Protein AF-A0A8S3ZN49-F1 (afdb_monomer)

InterPro domains:
  IPR002048 EF-hand domain [PF00036] (101-127)
  IPR002048 EF-hand domain [PF13202] (49-65)
  IPR002048 EF-hand domain [PF13202] (79-94)
  IPR002048 EF-hand domain [PS50222] (38-73)
  IPR002048 EF-hand domain [PS50222] (97-132)
  IPR002048 EF-hand domain [SM00054] (42-70)
  IPR002048 EF-hand domain [SM00054] (101-129)
  IPR002048 EF-hand domain [cd00051] (79-127)
  IPR011992 EF-hand domain pair [SSF47473] (25-129)
  IPR018247 EF-Hand 1, calcium-binding site [PS00018] (51-63)
  IPR018247 EF-Hand 1, calcium-binding site [PS00018] (110-122)

Structure (mmCIF, N/CA/C/O backbone):
data_AF-A0A8S3ZN49-F1
#
_entry.id   AF-A0A8S3ZN49-F1
#
loop_
_atom_site.group_PDB
_atom_site.id
_atom_site.type_symbol
_atom_site.label_atom_id
_atom_site.label_alt_id
_atom_site.label_comp_id
_atom_site.label_asym_id
_atom_site.label_entity_id
_atom_site.label_seq_id
_atom_site.pdbx_PDB_ins_code
_atom_site.Cartn_x
_atom_site.Cartn_y
_atom_site.Cartn_z
_atom_site.occupancy
_atom_site.B_iso_or_equiv
_atom_site.auth_seq_id
_atom_site.auth_comp_id
_atom_site.auth_asym_id
_atom_site.a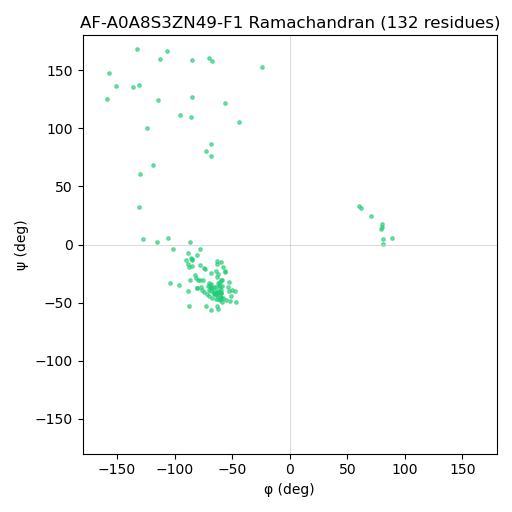uth_atom_id
_atom_site.pdbx_PDB_model_num
ATOM 1 N N . MET A 1 1 ? -11.651 -5.904 -10.135 1.00 50.50 1 MET A N 1
ATOM 2 C CA . MET A 1 1 ? -10.241 -6.297 -9.979 1.00 50.50 1 MET A CA 1
ATOM 3 C C . MET A 1 1 ? -9.732 -5.501 -8.775 1.00 50.50 1 MET A C 1
ATOM 5 O O . MET A 1 1 ? -10.326 -4.467 -8.495 1.00 50.50 1 MET A O 1
ATOM 9 N N . LEU A 1 2 ? -8.863 -6.081 -7.943 1.00 55.88 2 LEU A N 1
ATOM 10 C CA . LEU A 1 2 ? -8.464 -5.544 -6.623 1.00 55.88 2 LEU A CA 1
ATOM 11 C C . LEU A 1 2 ? -6.925 -5.534 -6.480 1.00 55.88 2 LEU A C 1
ATOM 13 O O . LEU A 1 2 ? -6.384 -5.741 -5.398 1.00 55.88 2 LEU A O 1
ATOM 17 N N . VAL A 1 3 ? -6.203 -5.328 -7.587 1.00 57.34 3 VAL A N 1
ATOM 18 C CA . VAL A 1 3 ? -4.732 -5.453 -7.714 1.00 57.34 3 VAL A CA 1
ATOM 19 C C . VAL A 1 3 ? -3.979 -4.567 -6.716 1.00 57.34 3 VAL A C 1
ATOM 21 O O . VAL A 1 3 ? -2.859 -4.876 -6.329 1.00 57.34 3 VAL A O 1
ATOM 24 N N . PHE A 1 4 ? -4.612 -3.510 -6.226 1.00 60.81 4 PHE A N 1
ATOM 25 C CA . PHE A 1 4 ? -4.060 -2.589 -5.239 1.00 60.81 4 PHE A CA 1
ATOM 26 C C . PHE A 1 4 ? -3.686 -3.220 -3.889 1.00 60.81 4 PHE A C 1
ATOM 28 O O . PHE A 1 4 ? -2.706 -2.806 -3.273 1.00 60.81 4 PHE A O 1
ATOM 35 N N . VAL A 1 5 ? -4.408 -4.257 -3.446 1.00 58.84 5 VAL A N 1
ATOM 36 C CA . VAL A 1 5 ? -4.040 -5.004 -2.228 1.00 58.84 5 VAL A CA 1
ATOM 37 C C . VAL A 1 5 ? -2.660 -5.621 -2.406 1.00 58.84 5 VAL A C 1
ATOM 39 O O . VAL A 1 5 ? -1.859 -5.598 -1.484 1.00 58.84 5 VAL A O 1
ATOM 42 N N . LEU A 1 6 ? -2.333 -6.076 -3.620 1.00 57.28 6 LEU A N 1
ATOM 43 C CA . LEU A 1 6 ? -1.013 -6.605 -3.942 1.00 57.28 6 LEU A CA 1
ATOM 44 C C . LEU A 1 6 ? 0.090 -5.557 -3.723 1.00 57.28 6 LEU A C 1
ATOM 46 O O . LEU A 1 6 ? 1.197 -5.927 -3.364 1.00 57.28 6 LEU A O 1
ATOM 50 N N . LEU A 1 7 ? -0.191 -4.260 -3.884 1.00 58.62 7 LEU A N 1
ATOM 51 C CA . LEU A 1 7 ? 0.804 -3.199 -3.715 1.00 58.62 7 LEU A CA 1
ATOM 52 C C . LEU A 1 7 ? 1.107 -2.879 -2.249 1.00 58.62 7 LEU A C 1
ATOM 54 O O . LEU A 1 7 ? 2.265 -2.655 -1.914 1.00 58.62 7 LEU A O 1
ATOM 58 N N . LEU A 1 8 ? 0.106 -2.924 -1.365 1.00 58.12 8 LEU A N 1
ATOM 59 C CA . LEU A 1 8 ? 0.345 -2.873 0.086 1.00 58.12 8 LEU A CA 1
ATOM 60 C C . LEU A 1 8 ? 1.173 -4.081 0.564 1.00 58.12 8 LEU A C 1
ATOM 62 O O . LEU A 1 8 ? 1.869 -4.024 1.572 1.00 58.12 8 LEU A O 1
ATOM 66 N N . VAL A 1 9 ? 1.102 -5.174 -0.192 1.00 58.12 9 VAL A N 1
ATOM 67 C CA . VAL A 1 9 ? 1.624 -6.492 0.162 1.00 58.12 9 VAL A CA 1
ATOM 68 C C . VAL A 1 9 ? 3.022 -6.759 -0.406 1.00 58.12 9 VAL A C 1
ATOM 70 O O . VAL A 1 9 ? 3.849 -7.390 0.253 1.00 58.12 9 VAL A O 1
ATOM 73 N N . LEU A 1 10 ? 3.316 -6.254 -1.607 1.00 57.94 10 LEU A N 1
ATOM 74 C CA . LEU A 1 10 ? 4.592 -6.431 -2.305 1.00 57.94 10 LEU A CA 1
ATOM 75 C C . LEU A 1 10 ? 5.819 -6.090 -1.440 1.00 57.94 10 LEU A C 1
ATOM 77 O O . LEU A 1 10 ? 6.747 -6.887 -1.427 1.00 57.94 10 LEU A O 1
ATOM 81 N N . PRO A 1 11 ? 5.852 -4.993 -0.666 1.00 54.75 11 PRO A N 1
ATOM 82 C CA . PRO A 1 11 ? 7.033 -4.629 0.113 1.00 54.75 11 PRO A CA 1
ATOM 83 C C . PRO A 1 11 ? 7.067 -5.274 1.500 1.00 54.75 11 PRO A C 1
ATOM 85 O O . PRO A 1 11 ? 8.129 -5.385 2.108 1.00 54.75 11 PRO A O 1
ATOM 88 N N . ALA A 1 12 ? 5.930 -5.735 2.017 1.00 49.44 12 ALA A N 1
ATOM 89 C CA . ALA A 1 12 ? 5.888 -6.482 3.268 1.00 49.44 12 ALA A CA 1
ATOM 90 C C . ALA A 1 12 ? 6.338 -7.949 3.085 1.00 49.44 12 ALA A C 1
ATOM 92 O O . ALA A 1 12 ? 6.790 -8.569 4.048 1.00 49.44 12 ALA A O 1
ATOM 93 N N . LEU A 1 13 ? 6.360 -8.465 1.845 1.00 51.53 13 LEU A N 1
ATOM 94 C CA . LEU A 1 13 ? 7.024 -9.732 1.492 1.00 51.53 13 LEU A CA 1
ATOM 95 C C . LEU A 1 13 ? 8.528 -9.756 1.835 1.00 51.53 13 LEU A C 1
ATOM 97 O O . LEU A 1 13 ? 9.096 -10.838 1.964 1.00 51.53 13 LEU A O 1
ATOM 101 N N . ILE A 1 14 ? 9.177 -8.599 2.024 1.00 50.44 14 ILE A N 1
ATOM 102 C CA . ILE A 1 14 ? 10.617 -8.519 2.328 1.00 50.44 14 ILE A CA 1
ATOM 103 C C . ILE A 1 14 ? 10.939 -8.960 3.771 1.00 50.44 14 ILE A C 1
ATOM 105 O O . ILE A 1 14 ? 12.085 -9.299 4.070 1.00 50.44 14 ILE A O 1
ATOM 109 N N . ILE A 1 15 ? 9.973 -8.948 4.702 1.00 50.12 15 ILE A N 1
ATOM 110 C CA . ILE A 1 15 ? 10.298 -9.011 6.140 1.00 50.12 15 ILE A CA 1
ATOM 111 C C . ILE A 1 15 ? 10.494 -10.433 6.691 1.00 50.12 15 ILE A C 1
ATOM 113 O O . ILE A 1 15 ? 11.167 -10.578 7.713 1.00 50.12 15 ILE A O 1
ATOM 117 N N . ALA A 1 16 ? 10.040 -11.513 6.054 1.00 41.16 16 ALA A N 1
ATOM 118 C CA . ALA A 1 16 ? 10.307 -12.841 6.610 1.00 41.16 16 ALA A CA 1
ATOM 119 C C . ALA A 1 16 ? 10.242 -13.969 5.580 1.00 41.16 16 ALA A C 1
ATOM 121 O O . ALA A 1 16 ? 9.465 -13.929 4.637 1.00 41.16 16 ALA A O 1
ATOM 122 N N . ALA A 1 17 ? 11.081 -14.981 5.820 1.00 44.06 17 ALA A N 1
ATOM 123 C CA . ALA A 1 17 ? 11.061 -16.346 5.285 1.00 44.06 17 ALA A CA 1
ATOM 124 C C . ALA A 1 17 ? 9.678 -16.841 4.802 1.00 44.06 17 ALA A C 1
ATOM 126 O O . ALA A 1 17 ? 8.685 -16.432 5.392 1.00 44.06 17 ALA A O 1
ATOM 127 N N . PRO A 1 18 ? 9.601 -17.782 3.826 1.00 47.34 18 PRO A N 1
ATOM 128 C CA . PRO A 1 18 ? 8.346 -18.231 3.205 1.00 47.34 18 PRO A CA 1
ATOM 129 C C . PRO A 1 18 ? 7.270 -18.462 4.272 1.00 47.34 18 PRO A C 1
ATOM 131 O O . PRO A 1 18 ? 7.381 -19.420 5.047 1.00 47.34 18 PRO A O 1
ATOM 134 N N . PRO A 1 19 ? 6.283 -17.562 4.386 1.00 51.47 19 PRO A N 1
ATOM 135 C CA . PRO A 1 19 ? 5.492 -17.525 5.594 1.00 51.47 19 PRO A CA 1
ATOM 136 C C . PRO A 1 19 ? 4.386 -18.557 5.457 1.00 51.47 19 PRO A C 1
ATOM 138 O O . PRO A 1 19 ? 3.610 -18.557 4.502 1.00 51.47 19 PRO A O 1
ATOM 141 N N . ALA A 1 20 ? 4.288 -19.436 6.450 1.00 57.25 20 ALA A N 1
ATOM 142 C CA . ALA A 1 20 ? 3.106 -20.269 6.622 1.00 57.25 20 ALA A CA 1
ATOM 143 C C . ALA A 1 20 ? 1.821 -19.410 6.731 1.00 57.25 20 ALA A C 1
ATOM 145 O O . ALA A 1 20 ? 0.752 -19.900 6.381 1.00 57.25 20 ALA A O 1
ATOM 146 N N . ASN A 1 21 ? 1.948 -18.133 7.139 1.00 68.62 21 ASN A N 1
ATOM 147 C CA . ASN A 1 21 ? 0.869 -17.155 7.318 1.00 68.62 21 ASN A CA 1
ATOM 148 C C . ASN A 1 21 ? 1.174 -15.814 6.614 1.00 68.62 21 ASN A C 1
ATOM 150 O O . ASN A 1 21 ? 1.243 -14.773 7.264 1.00 68.62 21 ASN A O 1
ATOM 154 N N . LEU A 1 22 ? 1.350 -15.833 5.288 1.00 69.00 22 LEU A N 1
ATOM 155 C CA . LEU A 1 22 ? 1.649 -14.638 4.485 1.00 69.00 22 LEU A CA 1
ATOM 156 C C . LEU A 1 22 ? 0.736 -13.446 4.818 1.00 69.00 22 LEU A C 1
ATOM 158 O O . LEU A 1 22 ? 1.219 -12.366 5.116 1.00 69.00 22 LEU A O 1
ATOM 162 N N . GLU A 1 23 ? -0.575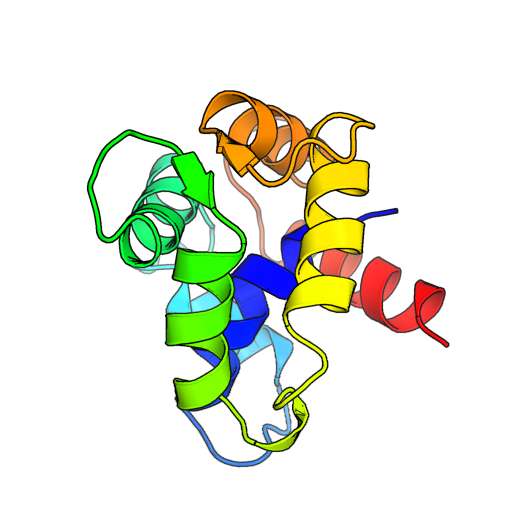 -13.662 4.850 1.00 72.75 23 GLU A N 1
ATOM 163 C CA . GLU A 1 23 ? -1.574 -12.638 5.181 1.00 72.75 23 GLU A CA 1
ATOM 164 C C . GLU A 1 23 ? -1.296 -11.922 6.517 1.00 72.75 23 GLU A C 1
ATOM 166 O O . GLU A 1 23 ? -1.457 -10.708 6.618 1.00 72.75 23 GLU A O 1
ATOM 171 N N . GLU A 1 24 ? -0.853 -12.656 7.540 1.00 75.12 24 GLU A N 1
ATOM 172 C CA . GLU A 1 24 ? -0.680 -12.122 8.891 1.00 75.12 24 GLU A CA 1
ATOM 173 C C . GLU A 1 24 ? 0.551 -11.220 9.009 1.00 75.12 24 GLU A C 1
ATOM 175 O O . GLU A 1 24 ? 0.491 -10.181 9.669 1.00 75.12 24 GLU A O 1
ATOM 180 N N . ASP A 1 25 ? 1.658 -11.613 8.381 1.00 74.94 25 ASP A N 1
ATOM 181 C CA . ASP A 1 25 ? 2.900 -10.837 8.402 1.00 74.94 25 ASP A CA 1
ATOM 182 C C . ASP A 1 25 ? 2.750 -9.536 7.607 1.00 74.94 25 ASP A C 1
ATOM 184 O O . ASP A 1 25 ? 3.251 -8.489 8.015 1.00 74.94 25 ASP A O 1
ATOM 188 N N . LEU A 1 26 ? 1.983 -9.584 6.518 1.00 74.25 26 LEU A N 1
ATOM 189 C CA . LEU A 1 26 ? 1.652 -8.417 5.705 1.00 74.25 26 LEU A CA 1
ATOM 190 C C . LEU A 1 26 ? 0.755 -7.444 6.456 1.00 74.25 26 LEU A C 1
ATOM 192 O O . LEU A 1 26 ? 1.023 -6.247 6.480 1.00 74.25 26 LEU A O 1
ATOM 196 N N . PHE A 1 27 ? -0.281 -7.972 7.107 1.00 79.12 27 PHE A N 1
ATOM 197 C CA . PHE A 1 27 ? -1.177 -7.167 7.918 1.00 79.12 27 PHE A CA 1
ATOM 198 C C . PHE A 1 27 ? -0.401 -6.441 9.025 1.00 79.12 27 PHE A C 1
ATOM 200 O O . PHE A 1 27 ? -0.532 -5.234 9.174 1.00 79.12 27 PHE A O 1
ATOM 207 N N . LYS A 1 28 ? 0.493 -7.146 9.733 1.00 79.69 28 LYS A N 1
ATOM 208 C CA . LYS A 1 28 ? 1.359 -6.555 10.772 1.00 79.69 28 LYS A CA 1
ATOM 209 C C . LYS A 1 28 ? 2.342 -5.507 10.255 1.00 79.69 28 LYS A C 1
ATOM 211 O O . LYS A 1 28 ? 2.777 -4.665 11.027 1.00 79.69 28 LYS A O 1
ATOM 216 N N . ALA A 1 29 ? 2.769 -5.595 8.998 1.00 76.56 29 ALA A N 1
ATOM 217 C CA . ALA A 1 29 ? 3.695 -4.621 8.425 1.00 76.56 29 ALA A CA 1
ATOM 218 C C . ALA A 1 29 ? 3.018 -3.277 8.103 1.00 76.56 29 ALA A C 1
ATOM 220 O O . ALA A 1 29 ? 3.712 -2.274 7.935 1.00 76.56 29 ALA A O 1
ATOM 221 N N . LEU A 1 30 ? 1.692 -3.286 7.981 1.00 77.44 30 LEU A N 1
ATOM 222 C CA . LEU A 1 30 ? 0.860 -2.138 7.636 1.00 77.44 30 LEU A CA 1
ATOM 223 C C . LEU A 1 30 ? 0.119 -1.563 8.860 1.00 77.44 30 LEU A C 1
ATOM 225 O O . LEU A 1 30 ? -0.078 -0.356 8.908 1.00 77.44 30 LEU A O 1
ATOM 229 N N . ASP A 1 31 ? -0.254 -2.417 9.817 1.00 85.12 31 ASP A N 1
ATOM 230 C CA . ASP A 1 31 ? -0.799 -2.097 11.150 1.00 85.12 31 ASP A CA 1
ATOM 231 C C . ASP A 1 31 ? 0.334 -1.546 12.041 1.00 85.12 31 ASP A C 1
ATOM 233 O O . ASP A 1 31 ? 0.999 -2.287 12.774 1.00 85.12 31 ASP A O 1
ATOM 237 N N . GLU A 1 32 ? 0.649 -0.256 11.877 1.00 81.06 32 GLU A N 1
ATOM 238 C CA . GLU A 1 32 ? 1.804 0.397 12.507 1.00 81.06 32 GLU A CA 1
ATOM 239 C C . GLU A 1 32 ? 1.520 0.726 13.979 1.00 81.06 32 GLU A C 1
ATOM 241 O O . GLU A 1 32 ? 2.442 0.698 14.805 1.00 81.06 32 GLU A O 1
ATOM 246 N N . ASP A 1 33 ? 0.258 1.002 14.324 1.00 84.69 33 ASP A N 1
ATOM 247 C CA . ASP A 1 33 ? -0.157 1.303 15.696 1.00 84.69 33 ASP A CA 1
ATOM 248 C C . ASP A 1 33 ? -0.584 0.069 16.524 1.00 84.69 33 ASP A C 1
ATOM 250 O O . ASP A 1 33 ? -0.608 0.130 17.762 1.00 84.69 33 ASP A O 1
ATOM 254 N N . GLY A 1 34 ? -0.793 -1.080 15.874 1.00 85.38 34 GLY A N 1
ATOM 255 C CA . GLY A 1 34 ? -1.080 -2.363 16.508 1.00 85.38 34 GLY A CA 1
ATOM 256 C C . GLY A 1 34 ? -2.539 -2.538 16.933 1.00 85.38 34 GLY A C 1
ATOM 257 O O . GLY A 1 34 ? -2.823 -3.400 17.783 1.00 85.38 34 GLY A O 1
ATOM 258 N N . ASP A 1 35 ? -3.462 -1.737 16.401 1.00 89.06 35 ASP A N 1
ATOM 259 C CA . ASP A 1 35 ? -4.891 -1.802 16.705 1.00 89.06 35 ASP A CA 1
ATOM 260 C C . ASP A 1 35 ? -5.630 -2.947 15.979 1.00 89.06 35 ASP A C 1
ATOM 262 O O . ASP A 1 35 ? -6.787 -3.254 16.299 1.00 89.06 35 ASP A O 1
ATOM 266 N N . LYS A 1 36 ? -4.917 -3.680 15.111 1.00 87.06 36 LYS A N 1
ATOM 267 C CA . LYS A 1 36 ? -5.420 -4.782 14.274 1.00 87.06 36 LYS A CA 1
ATOM 268 C C . LYS A 1 36 ? -6.344 -4.331 13.149 1.00 87.06 36 LYS A C 1
ATOM 270 O O . LYS A 1 36 ? -7.155 -5.138 12.665 1.00 87.06 36 LYS A O 1
ATOM 275 N N . LYS A 1 37 ? -6.208 -3.086 12.726 1.00 88.31 37 LYS A N 1
ATOM 276 C CA . LYS A 1 37 ? -6.858 -2.478 11.579 1.00 88.31 37 LYS A CA 1
ATOM 277 C C . LYS A 1 37 ? -5.809 -1.722 10.767 1.00 88.31 37 LYS A C 1
ATOM 279 O O . LYS A 1 37 ? -4.651 -1.632 11.146 1.00 88.31 37 LYS A O 1
ATOM 284 N N . ILE A 1 38 ? -6.191 -1.306 9.565 1.00 85.69 38 ILE A N 1
ATOM 285 C CA . ILE A 1 38 ? -5.326 -0.506 8.699 1.00 85.69 38 ILE A CA 1
ATOM 286 C C . ILE A 1 38 ? -6.111 0.746 8.367 1.00 85.69 38 ILE A C 1
ATOM 288 O O . ILE A 1 38 ? -7.004 0.731 7.516 1.00 85.69 38 ILE A O 1
ATOM 292 N N . SER A 1 39 ? -5.808 1.831 9.056 1.00 85.88 39 SER A N 1
ATOM 293 C CA . SER A 1 39 ? -6.445 3.115 8.793 1.00 85.88 39 SER A CA 1
ATOM 294 C C . SER A 1 39 ? -6.032 3.672 7.424 1.00 85.88 39 SER A C 1
ATOM 296 O O . SER A 1 39 ? -4.971 3.349 6.877 1.00 85.88 39 SER A O 1
ATOM 298 N N . GLU A 1 40 ? -6.842 4.577 6.860 1.00 80.81 40 GLU A N 1
ATOM 299 C CA . GLU A 1 40 ? -6.461 5.310 5.640 1.00 80.81 40 GLU A CA 1
ATOM 300 C C . GLU A 1 40 ? -5.097 6.002 5.817 1.00 80.81 40 GLU A C 1
ATOM 302 O O . GLU A 1 40 ? -4.283 6.045 4.896 1.00 80.81 40 GLU A O 1
ATOM 307 N N . ALA A 1 41 ? -4.823 6.519 7.018 1.00 81.62 41 ALA A N 1
ATOM 308 C CA . ALA A 1 41 ? -3.572 7.194 7.335 1.00 81.62 41 ALA A CA 1
ATOM 309 C C . ALA A 1 41 ? -2.365 6.249 7.278 1.00 81.62 41 ALA A C 1
ATOM 311 O O . ALA A 1 41 ? -1.332 6.639 6.735 1.00 81.62 41 ALA A O 1
ATOM 312 N N . GLU A 1 42 ? -2.492 5.023 7.783 1.00 82.62 42 GLU A N 1
ATOM 313 C CA . GLU A 1 42 ? -1.436 4.006 7.719 1.00 82.62 42 GLU A CA 1
ATOM 314 C C . GLU A 1 42 ? -1.232 3.501 6.294 1.00 82.62 42 GLU A C 1
ATOM 316 O O . GLU A 1 42 ? -0.101 3.466 5.808 1.00 82.62 42 GLU A O 1
ATOM 321 N N . ALA A 1 43 ? -2.318 3.215 5.570 1.00 76.19 43 ALA A N 1
ATOM 322 C CA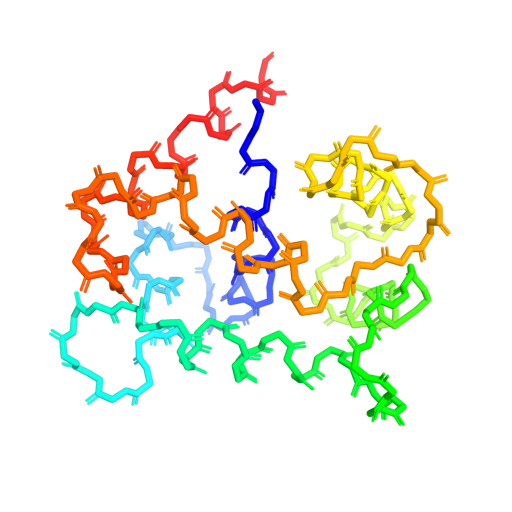 . ALA A 1 43 ? -2.244 2.815 4.168 1.00 76.19 43 ALA A CA 1
ATOM 323 C C . ALA A 1 43 ? -1.571 3.902 3.311 1.00 76.19 43 ALA A C 1
ATOM 325 O O . ALA A 1 43 ? -0.648 3.623 2.544 1.00 76.19 43 ALA A O 1
ATOM 326 N N . VAL A 1 44 ? -1.978 5.166 3.469 1.00 73.88 44 VAL A N 1
ATOM 327 C CA . VAL A 1 44 ? -1.365 6.305 2.771 1.00 73.88 44 VAL A CA 1
ATOM 328 C C . VAL A 1 44 ? 0.076 6.519 3.236 1.00 73.88 44 VAL A C 1
ATOM 330 O O . VAL A 1 44 ? 0.949 6.741 2.403 1.00 73.88 44 VAL A O 1
ATOM 333 N N . GLY A 1 45 ? 0.355 6.435 4.536 1.00 74.62 45 GLY A N 1
ATOM 334 C CA . GLY A 1 45 ? 1.694 6.601 5.104 1.00 74.62 45 GLY A CA 1
ATOM 335 C C . GLY A 1 45 ? 2.687 5.563 4.585 1.00 74.62 45 GLY A C 1
ATOM 336 O O . GLY A 1 45 ? 3.818 5.904 4.234 1.00 74.62 45 GLY A O 1
ATOM 337 N N . TYR A 1 46 ? 2.244 4.314 4.455 1.00 73.56 46 TYR A N 1
ATOM 338 C CA . TYR A 1 46 ? 3.022 3.236 3.862 1.00 73.56 46 TYR A CA 1
ATOM 339 C C . TYR A 1 46 ? 3.316 3.494 2.379 1.00 73.56 46 TYR A C 1
ATOM 341 O O . TYR A 1 46 ? 4.449 3.338 1.927 1.00 73.56 46 TYR A O 1
ATOM 349 N N . LEU A 1 47 ? 2.325 3.975 1.627 1.00 69.88 47 LEU A N 1
ATOM 350 C CA . LEU A 1 47 ? 2.450 4.288 0.201 1.00 69.88 47 LEU A CA 1
ATOM 351 C C . LEU A 1 47 ? 3.324 5.518 -0.070 1.00 69.88 47 LEU A C 1
ATOM 353 O O . LEU A 1 47 ? 4.090 5.536 -1.031 1.00 69.88 47 LEU A O 1
ATOM 357 N N . LEU A 1 48 ? 3.305 6.508 0.821 1.00 71.06 48 LEU A N 1
ATOM 358 C CA . LEU A 1 48 ? 4.213 7.656 0.778 1.00 71.06 48 LEU A CA 1
ATOM 359 C C . LEU A 1 48 ? 5.688 7.265 0.955 1.00 71.06 48 LEU A C 1
ATOM 361 O O . LEU A 1 48 ? 6.564 8.068 0.642 1.00 71.06 48 LEU A O 1
ATOM 365 N N . ARG A 1 49 ? 5.995 6.041 1.412 1.00 72.00 49 ARG A N 1
ATOM 366 C CA . ARG A 1 49 ? 7.375 5.523 1.387 1.00 72.00 49 ARG A CA 1
ATOM 367 C C . ARG A 1 49 ? 7.873 5.272 -0.041 1.00 72.00 49 ARG A C 1
ATOM 369 O O . ARG A 1 49 ? 9.079 5.308 -0.257 1.00 72.00 49 ARG A O 1
ATOM 376 N N . PHE A 1 50 ? 6.968 5.053 -0.997 1.00 69.75 50 PHE A N 1
ATOM 377 C CA . PHE A 1 50 ? 7.292 4.855 -2.414 1.00 69.75 50 PHE A CA 1
ATOM 378 C C . PHE A 1 50 ? 7.393 6.173 -3.178 1.00 69.75 50 PHE A C 1
ATOM 380 O O . PHE A 1 50 ? 8.200 6.263 -4.102 1.00 69.75 50 PHE A O 1
ATOM 387 N N . ASP A 1 51 ? 6.631 7.193 -2.770 1.00 75.38 51 ASP A N 1
ATOM 388 C CA . ASP A 1 51 ? 6.703 8.565 -3.291 1.00 75.38 51 ASP A CA 1
ATOM 389 C C . ASP A 1 51 ? 8.033 9.230 -2.880 1.00 75.38 51 ASP A C 1
ATOM 391 O O . ASP A 1 51 ? 8.138 10.027 -1.942 1.00 75.38 51 ASP A O 1
ATOM 395 N N . THR A 1 52 ? 9.094 8.830 -3.578 1.00 76.12 52 THR A N 1
ATOM 396 C CA . THR A 1 52 ? 10.479 9.213 -3.289 1.00 76.12 52 THR A CA 1
ATOM 397 C C . THR A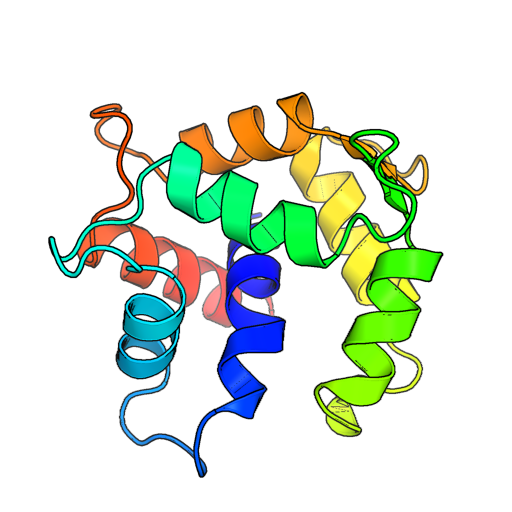 1 52 ? 10.676 10.708 -3.510 1.00 76.12 52 THR A C 1
ATOM 399 O O . THR A 1 52 ? 11.426 11.359 -2.773 1.00 76.12 52 THR A O 1
ATOM 402 N N . ASN A 1 53 ? 10.005 11.258 -4.525 1.00 79.56 53 ASN A N 1
ATOM 403 C CA . ASN A 1 53 ? 10.102 12.666 -4.880 1.00 79.56 53 ASN A CA 1
ATOM 404 C C . ASN A 1 53 ? 9.135 13.569 -4.073 1.00 79.56 53 ASN A C 1
ATOM 406 O O . ASN A 1 53 ? 9.330 14.789 -4.057 1.00 79.56 53 ASN A O 1
ATOM 410 N N . LYS A 1 54 ? 8.178 12.978 -3.342 1.00 79.50 54 LYS A N 1
ATOM 411 C CA . LYS A 1 54 ? 7.179 13.636 -2.484 1.00 79.50 54 LYS A CA 1
ATOM 412 C C . LYS A 1 54 ? 6.240 14.580 -3.235 1.00 79.50 54 LYS A C 1
ATOM 414 O O . LYS A 1 54 ? 5.807 15.593 -2.674 1.00 79.50 54 LYS A O 1
ATOM 419 N N . ASP A 1 55 ? 5.936 14.287 -4.496 1.00 80.81 55 ASP A N 1
ATOM 420 C CA . ASP A 1 55 ? 4.999 15.066 -5.312 1.00 80.81 55 ASP A CA 1
ATOM 421 C C . ASP A 1 55 ? 3.536 14.619 -5.145 1.00 80.81 55 ASP A C 1
ATOM 423 O O . ASP A 1 55 ? 2.630 15.202 -5.758 1.00 80.81 55 ASP A O 1
ATOM 427 N N . GLY A 1 56 ? 3.292 13.634 -4.274 1.00 75.25 56 GLY A N 1
ATOM 428 C CA . GLY A 1 56 ? 1.981 13.069 -3.984 1.00 75.25 56 GLY A CA 1
ATOM 429 C C . GLY A 1 56 ? 1.509 12.063 -5.032 1.00 75.25 56 GLY A C 1
ATOM 430 O O . GLY A 1 56 ? 0.311 11.747 -5.066 1.00 75.25 56 GLY A O 1
ATOM 431 N N . LYS A 1 57 ? 2.407 11.599 -5.908 1.00 80.38 57 LYS A N 1
ATOM 432 C CA . LYS A 1 57 ? 2.136 10.594 -6.933 1.00 80.38 57 LYS A CA 1
ATOM 433 C C . LYS A 1 57 ? 3.207 9.521 -6.877 1.00 80.38 57 LYS A C 1
ATOM 435 O O . LYS A 1 57 ? 4.390 9.801 -6.807 1.00 80.38 57 LYS A O 1
ATOM 440 N N . ILE A 1 58 ? 2.772 8.278 -6.991 1.00 79.12 58 ILE A N 1
ATOM 441 C CA . ILE A 1 58 ? 3.672 7.150 -7.179 1.00 79.12 58 ILE A CA 1
ATOM 442 C C . ILE A 1 58 ? 3.734 6.903 -8.677 1.00 79.12 58 ILE A C 1
ATOM 444 O O . ILE A 1 58 ? 2.738 6.523 -9.299 1.00 79.12 58 ILE A O 1
ATOM 448 N N . THR A 1 59 ? 4.891 7.168 -9.268 1.00 80.62 59 THR A N 1
ATOM 449 C CA . THR A 1 59 ? 5.142 6.874 -10.681 1.00 80.62 59 THR A CA 1
ATOM 450 C C . THR A 1 59 ? 5.602 5.432 -10.873 1.00 80.62 59 THR A C 1
ATOM 452 O O . THR A 1 59 ? 6.158 4.814 -9.963 1.00 80.62 59 THR A O 1
ATOM 455 N N . ALA A 1 60 ? 5.451 4.905 -12.093 1.00 75.88 60 ALA A N 1
ATOM 456 C CA . ALA A 1 60 ? 5.980 3.585 -12.453 1.00 75.88 60 ALA A CA 1
ATOM 457 C C . ALA A 1 60 ? 7.475 3.439 -12.130 1.00 75.88 60 ALA A C 1
ATOM 459 O O . ALA A 1 60 ? 7.937 2.361 -11.774 1.00 75.88 60 ALA A O 1
ATOM 460 N N . GLN A 1 61 ? 8.231 4.535 -12.218 1.00 76.56 61 GLN A N 1
ATOM 461 C CA . GLN A 1 61 ? 9.666 4.540 -11.972 1.00 76.56 61 GLN A CA 1
ATOM 462 C C . GLN A 1 61 ? 10.008 4.471 -10.479 1.00 76.56 61 GLN A C 1
ATOM 464 O O . GLN A 1 61 ? 10.930 3.755 -10.091 1.00 76.56 61 GLN A O 1
ATOM 469 N N . GLU A 1 62 ? 9.249 5.169 -9.637 1.00 78.44 62 GLU A N 1
ATOM 470 C CA . GLU A 1 62 ? 9.365 5.078 -8.177 1.00 78.44 62 GLU A CA 1
ATOM 471 C C . GLU A 1 62 ? 8.916 3.719 -7.654 1.00 78.44 62 GLU A C 1
ATOM 473 O O . GLU A 1 62 ? 9.546 3.150 -6.761 1.00 78.44 62 GLU A O 1
ATOM 478 N N . PHE A 1 63 ? 7.871 3.162 -8.261 1.00 74.62 63 PHE A N 1
ATOM 479 C CA . PHE A 1 63 ? 7.441 1.803 -7.995 1.00 74.62 63 PHE A CA 1
ATOM 480 C C . PHE A 1 63 ? 8.520 0.794 -8.402 1.00 74.62 63 PHE A C 1
ATOM 482 O O . PHE A 1 63 ? 8.963 0.020 -7.561 1.00 74.62 63 PHE A O 1
ATOM 489 N N . ALA A 1 64 ? 9.019 0.850 -9.641 1.00 70.94 64 ALA A N 1
ATOM 490 C CA . ALA A 1 64 ? 10.037 -0.071 -10.144 1.00 70.94 64 ALA A CA 1
ATOM 491 C C . ALA A 1 64 ? 11.336 -0.025 -9.331 1.00 70.94 64 ALA A C 1
ATOM 493 O O . ALA A 1 64 ? 11.874 -1.069 -8.981 1.00 70.94 64 ALA A O 1
ATOM 494 N N . THR A 1 65 ? 11.792 1.173 -8.953 1.00 68.06 65 THR A N 1
ATOM 495 C CA . THR A 1 65 ? 13.013 1.342 -8.146 1.00 68.06 65 THR A CA 1
ATOM 496 C C . THR A 1 65 ? 12.906 0.629 -6.800 1.00 68.06 65 THR A C 1
ATOM 498 O O . THR A 1 65 ? 13.878 0.034 -6.343 1.00 68.06 65 THR A O 1
ATOM 501 N N . ASN A 1 66 ? 11.730 0.666 -6.169 1.00 63.72 66 ASN A N 1
ATOM 502 C CA . ASN A 1 66 ? 11.515 -0.045 -4.917 1.00 63.72 66 ASN A CA 1
ATOM 503 C C . ASN A 1 66 ? 11.239 -1.543 -5.154 1.00 63.72 66 ASN A C 1
ATOM 505 O O . ASN A 1 66 ? 11.739 -2.368 -4.398 1.00 63.72 66 ASN A O 1
ATOM 509 N N . VAL A 1 67 ? 10.515 -1.925 -6.212 1.00 62.97 67 VAL A N 1
ATOM 510 C CA . VAL A 1 67 ? 10.191 -3.333 -6.533 1.00 62.97 67 VAL A CA 1
ATOM 511 C C . VAL A 1 67 ? 11.423 -4.161 -6.898 1.00 62.97 67 VAL A C 1
ATOM 513 O O . VAL A 1 67 ? 11.553 -5.279 -6.402 1.00 62.97 67 VAL A O 1
ATOM 516 N N . ASP A 1 68 ? 12.371 -3.607 -7.654 1.00 57.06 68 ASP A N 1
ATOM 517 C CA . ASP A 1 68 ? 13.654 -4.266 -7.947 1.00 57.06 68 ASP A CA 1
ATOM 518 C C . ASP A 1 68 ? 14.444 -4.605 -6.670 1.00 57.06 68 ASP A C 1
ATOM 520 O O . ASP A 1 68 ? 15.179 -5.593 -6.614 1.00 57.06 68 ASP A O 1
ATOM 524 N N . THR A 1 69 ? 14.290 -3.796 -5.616 1.00 55.69 69 THR A N 1
ATOM 525 C CA . THR A 1 69 ? 14.929 -4.042 -4.313 1.00 55.69 69 THR A CA 1
ATOM 526 C C . THR A 1 69 ? 14.144 -4.985 -3.400 1.00 55.69 69 THR A C 1
ATOM 528 O O . THR A 1 69 ? 14.690 -5.435 -2.393 1.00 55.69 69 THR A O 1
ATOM 531 N N . ILE A 1 70 ? 12.886 -5.282 -3.739 1.00 54.69 70 ILE A N 1
ATOM 532 C CA . ILE A 1 70 ? 11.937 -6.037 -2.914 1.00 54.69 70 ILE A CA 1
ATOM 533 C C . ILE A 1 70 ? 12.072 -7.548 -3.144 1.00 54.69 70 ILE A C 1
ATOM 535 O O . ILE A 1 70 ? 12.249 -8.293 -2.183 1.00 54.69 70 ILE A O 1
ATOM 539 N N . ASP A 1 71 ? 12.007 -8.011 -4.397 1.00 55.75 71 ASP A N 1
ATOM 540 C CA . ASP A 1 71 ? 12.144 -9.436 -4.724 1.00 55.75 71 ASP A CA 1
ATOM 541 C C . ASP A 1 71 ? 12.551 -9.624 -6.201 1.00 55.75 71 ASP A C 1
ATOM 543 O O . ASP A 1 71 ? 11.844 -9.158 -7.103 1.00 55.75 71 ASP A O 1
ATOM 547 N N . PRO A 1 72 ? 13.646 -10.352 -6.493 1.00 61.88 72 PRO A N 1
ATOM 548 C CA . PRO A 1 72 ? 14.057 -10.643 -7.865 1.00 61.88 72 PRO A CA 1
ATOM 549 C C . PRO A 1 72 ? 13.012 -11.420 -8.690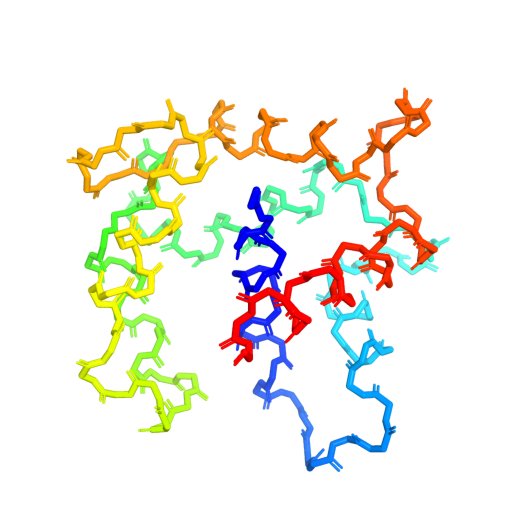 1.00 61.88 72 PRO A C 1
ATOM 551 O O . PRO A 1 72 ? 13.119 -11.454 -9.914 1.00 61.88 72 PRO A O 1
ATOM 554 N N . ALA A 1 73 ? 11.991 -12.028 -8.076 1.00 57.94 73 ALA A N 1
ATOM 555 C CA . ALA A 1 73 ? 10.868 -12.658 -8.777 1.00 57.94 73 ALA A CA 1
ATOM 556 C C . ALA A 1 73 ? 10.008 -11.661 -9.579 1.00 57.94 73 ALA A C 1
ATOM 558 O O . ALA A 1 73 ? 9.322 -12.061 -10.531 1.00 57.94 73 ALA A O 1
ATOM 559 N N . PHE A 1 74 ? 10.052 -10.378 -9.211 1.00 58.97 74 PHE A N 1
ATOM 560 C CA . PHE A 1 74 ? 9.348 -9.298 -9.900 1.00 58.97 74 PHE A CA 1
ATOM 561 C C . PHE A 1 74 ? 10.247 -8.468 -10.821 1.00 58.97 74 PHE A C 1
ATOM 563 O O . PHE A 1 74 ? 9.710 -7.651 -11.568 1.00 58.97 74 PHE A O 1
ATOM 570 N N . ALA A 1 75 ? 11.556 -8.749 -10.845 1.00 62.84 75 ALA A N 1
ATOM 571 C CA . ALA A 1 75 ? 12.510 -8.096 -11.734 1.00 62.84 75 ALA A CA 1
ATOM 572 C C . ALA A 1 75 ? 12.086 -8.247 -13.211 1.00 62.84 75 ALA A C 1
ATOM 574 O O . ALA A 1 75 ? 11.923 -9.360 -13.728 1.00 62.84 75 ALA A O 1
ATOM 575 N N . GLY A 1 76 ? 11.889 -7.126 -13.899 1.00 66.56 76 GLY A N 1
ATOM 576 C CA . GLY A 1 76 ? 11.388 -7.025 -15.271 1.00 66.56 76 GLY A CA 1
ATOM 577 C C . GLY A 1 76 ? 9.864 -7.129 -15.430 1.00 66.56 76 GLY A C 1
ATOM 578 O O . GLY A 1 76 ? 9.380 -7.177 -16.565 1.00 66.56 76 GLY A O 1
ATOM 579 N N . LYS A 1 77 ? 9.092 -7.197 -14.336 1.00 67.81 77 LYS A N 1
ATOM 580 C CA . LYS A 1 77 ? 7.612 -7.219 -14.338 1.00 67.81 77 LYS A CA 1
ATOM 581 C C . LYS A 1 77 ? 6.984 -5.996 -13.669 1.00 67.81 77 LYS A C 1
ATOM 583 O O . LYS A 1 77 ? 5.760 -5.904 -13.608 1.00 67.81 77 LYS A O 1
ATOM 588 N N . GLU A 1 78 ? 7.788 -5.050 -13.210 1.00 71.62 78 GLU A N 1
ATOM 589 C CA . GLU A 1 78 ? 7.381 -3.856 -12.467 1.00 71.62 78 GLU A CA 1
ATOM 590 C C . GLU A 1 78 ? 6.420 -3.007 -13.285 1.00 71.62 78 GLU A C 1
ATOM 592 O O . GLU A 1 78 ? 5.380 -2.601 -12.782 1.00 71.62 78 GLU A O 1
ATOM 597 N N . GLN A 1 79 ? 6.732 -2.804 -14.568 1.00 72.25 79 GLN A N 1
ATOM 598 C CA . GLN A 1 79 ? 5.882 -2.032 -15.470 1.00 72.25 79 GLN A CA 1
ATOM 599 C C . GLN A 1 79 ? 4.515 -2.701 -15.652 1.00 72.25 79 GLN A C 1
ATOM 601 O O . GLN A 1 79 ? 3.494 -2.036 -15.577 1.00 72.25 79 GLN A O 1
ATOM 606 N N . ALA A 1 80 ? 4.475 -4.024 -15.828 1.00 74.75 80 ALA A N 1
ATOM 607 C CA . ALA A 1 80 ? 3.217 -4.751 -15.996 1.00 74.75 80 ALA A CA 1
ATOM 608 C C . ALA A 1 80 ? 2.379 -4.768 -14.706 1.00 74.75 80 ALA A C 1
ATOM 610 O O . ALA A 1 80 ? 1.154 -4.669 -14.763 1.00 74.75 80 ALA A O 1
ATOM 611 N N . LEU A 1 81 ? 3.032 -4.876 -13.544 1.00 71.81 81 LEU A N 1
ATOM 612 C CA . LEU A 1 81 ? 2.387 -4.760 -12.235 1.00 71.81 81 LEU A CA 1
ATOM 613 C C . LEU A 1 81 ? 1.836 -3.350 -12.012 1.00 71.81 81 LEU A C 1
ATOM 615 O O . LEU A 1 81 ? 0.709 -3.198 -11.544 1.00 71.81 81 LEU A O 1
ATOM 619 N N . PHE A 1 82 ? 2.606 -2.332 -12.392 1.00 75.38 82 PHE A N 1
ATOM 620 C CA . PHE A 1 82 ? 2.198 -0.942 -12.282 1.00 75.38 82 PHE A CA 1
ATOM 621 C C . PHE A 1 82 ? 1.063 -0.594 -13.251 1.00 75.38 82 PHE A C 1
ATOM 623 O O . PHE A 1 82 ? 0.117 0.077 -12.867 1.00 75.38 82 PHE A O 1
ATOM 630 N N . ASP A 1 83 ? 1.092 -1.090 -14.485 1.00 76.56 83 ASP A N 1
ATOM 631 C CA . ASP A 1 83 ? 0.008 -0.874 -15.444 1.00 76.56 83 ASP A CA 1
ATOM 632 C C . ASP A 1 83 ? -1.297 -1.526 -14.939 1.00 76.56 83 ASP A C 1
ATOM 634 O O . ASP A 1 83 ? -2.381 -0.949 -15.024 1.00 76.56 83 ASP A O 1
ATOM 638 N N . LEU A 1 84 ? -1.220 -2.727 -14.355 1.00 72.94 84 LEU A N 1
ATOM 639 C CA . LEU A 1 84 ? -2.390 -3.351 -13.728 1.00 72.94 84 LEU A CA 1
ATOM 640 C C . LEU A 1 84 ? -2.927 -2.515 -12.561 1.00 72.94 84 LEU A C 1
ATOM 642 O O . LEU A 1 84 ? -4.143 -2.397 -12.424 1.00 72.94 84 LEU A O 1
ATOM 646 N N . LEU A 1 85 ? -2.034 -1.943 -11.754 1.00 73.12 85 LEU A N 1
ATOM 647 C CA . LEU A 1 85 ? -2.367 -1.057 -10.644 1.00 73.12 85 LEU A CA 1
ATOM 648 C C . LEU A 1 85 ? -3.067 0.215 -11.123 1.00 73.12 85 LEU A C 1
ATOM 650 O O . LEU A 1 85 ? -4.155 0.516 -10.649 1.00 73.12 85 LEU A O 1
ATOM 654 N N . ASP A 1 86 ? -2.439 0.949 -12.032 1.00 76.31 86 ASP A N 1
ATOM 655 C CA . ASP A 1 86 ? -2.914 2.227 -12.559 1.00 76.31 86 ASP A CA 1
ATOM 656 C C . ASP A 1 86 ? -4.329 2.071 -13.131 1.00 76.31 86 ASP A C 1
ATOM 658 O O . ASP A 1 86 ? -5.291 2.721 -12.708 1.00 76.31 86 ASP A O 1
ATOM 662 N N . LYS A 1 87 ? -4.507 1.023 -13.944 1.00 76.12 87 LYS A N 1
ATOM 663 C CA . LYS A 1 87 ? -5.810 0.668 -14.505 1.00 76.12 87 LYS A CA 1
ATOM 664 C C . LYS A 1 87 ? -6.841 0.320 -13.442 1.00 76.12 87 LYS A C 1
ATOM 666 O O . LYS A 1 87 ? -8.030 0.557 -13.649 1.00 76.12 87 LYS A O 1
ATOM 671 N N . ASP A 1 88 ? -6.434 -0.299 -12.345 1.00 69.81 88 ASP A N 1
ATOM 672 C CA . ASP A 1 88 ? -7.361 -0.672 -11.283 1.00 69.81 88 ASP A CA 1
ATOM 673 C C . ASP A 1 88 ? -7.710 0.520 -10.382 1.00 69.81 88 ASP A C 1
ATOM 675 O O . ASP A 1 88 ? -8.840 0.610 -9.891 1.00 69.81 88 ASP A O 1
ATOM 679 N N . ALA A 1 89 ? -6.779 1.460 -10.221 1.00 71.75 89 ALA A N 1
ATOM 680 C CA . ALA A 1 89 ? -6.913 2.603 -9.338 1.00 71.75 89 ALA A CA 1
ATOM 681 C C . ALA A 1 89 ? -7.979 3.586 -9.839 1.00 71.75 89 ALA A C 1
ATOM 683 O O . ALA A 1 89 ? -8.977 3.833 -9.153 1.00 71.75 89 ALA A O 1
ATOM 684 N N . ASP A 1 90 ? -7.838 4.070 -11.072 1.00 71.44 90 ASP A N 1
ATOM 685 C CA . ASP A 1 90 ? -8.741 5.074 -11.642 1.00 71.44 90 ASP A CA 1
ATOM 686 C C . ASP A 1 90 ? -9.329 4.676 -13.012 1.00 71.44 90 ASP A C 1
ATOM 688 O O . ASP A 1 90 ? -10.065 5.452 -13.635 1.00 71.44 90 ASP A O 1
ATOM 692 N N . GLY A 1 91 ? -9.050 3.452 -13.474 1.00 69.38 91 GLY A N 1
ATOM 693 C CA . GLY A 1 91 ? -9.477 2.983 -14.790 1.00 69.38 91 GLY A CA 1
ATOM 694 C C . GLY A 1 91 ? -8.576 3.443 -15.935 1.00 69.38 91 GLY A C 1
ATOM 695 O O . GLY A 1 91 ? -8.889 3.131 -17.090 1.00 69.38 91 GLY A O 1
ATOM 696 N N . LYS A 1 92 ? -7.502 4.193 -15.661 1.00 73.00 92 LYS A N 1
ATOM 697 C CA . LYS A 1 92 ? -6.598 4.751 -16.667 1.00 73.00 92 LYS A CA 1
ATOM 698 C C . LYS A 1 92 ? -5.219 4.109 -16.587 1.00 73.00 92 LYS A C 1
ATOM 700 O O . LYS A 1 92 ? -4.858 3.443 -15.640 1.00 73.00 92 LYS A O 1
ATOM 705 N N . LEU A 1 93 ? -4.495 4.232 -17.689 1.00 75.12 93 LEU A N 1
ATOM 706 C CA . LEU A 1 93 ? -3.105 3.814 -17.817 1.00 75.12 93 LEU A CA 1
ATOM 707 C C . LEU A 1 93 ? -2.304 5.075 -18.134 1.00 75.12 93 LEU A C 1
ATOM 709 O O . LEU A 1 93 ? -1.932 5.299 -19.287 1.00 75.12 93 LEU A O 1
ATOM 713 N N . ASP A 1 94 ? -2.200 5.980 -17.164 1.00 75.31 94 ASP A N 1
ATOM 714 C CA . ASP A 1 94 ? -1.514 7.262 -17.314 1.00 75.31 94 ASP A CA 1
ATOM 715 C C . ASP A 1 94 ? -0.141 7.329 -16.612 1.00 75.31 94 ASP A C 1
ATOM 717 O O . ASP A 1 94 ? 0.539 8.360 -16.676 1.00 75.31 94 ASP A O 1
ATOM 721 N N . GLY A 1 95 ? 0.313 6.202 -16.058 1.00 75.50 95 GLY A N 1
ATOM 722 C CA . GLY A 1 95 ? 1.654 5.973 -15.531 1.00 75.50 95 GLY A CA 1
ATOM 723 C C . GLY A 1 95 ? 1.883 6.545 -14.133 1.00 75.50 95 GLY A C 1
ATOM 724 O O . GLY A 1 95 ? 3.039 6.682 -13.716 1.00 75.50 95 GLY A O 1
ATOM 725 N N . LYS A 1 96 ? 0.817 6.910 -13.416 1.00 78.50 96 LYS A N 1
ATOM 726 C CA . LYS A 1 96 ? 0.894 7.568 -12.108 1.00 78.50 96 LYS A CA 1
ATOM 727 C C . LYS A 1 96 ? -0.331 7.225 -11.271 1.00 78.50 96 LYS A C 1
ATOM 729 O O . LYS A 1 96 ? -1.458 7.337 -11.718 1.00 78.50 96 LYS A O 1
ATOM 734 N N . VAL A 1 97 ? -0.100 6.928 -10.003 1.00 77.62 97 VAL A N 1
ATOM 735 C CA . VAL A 1 97 ? -1.184 6.752 -9.037 1.00 77.62 97 VAL A CA 1
ATOM 736 C C . VAL A 1 97 ? -1.080 7.858 -8.004 1.00 77.62 97 VAL A C 1
ATOM 738 O O . VAL A 1 97 ? -0.024 8.063 -7.408 1.00 77.62 97 VAL A O 1
ATOM 741 N N . ASN A 1 98 ? -2.152 8.620 -7.822 1.00 77.88 98 ASN A N 1
ATOM 742 C CA . ASN A 1 98 ? -2.193 9.740 -6.885 1.00 77.88 98 ASN A CA 1
ATOM 743 C C . ASN A 1 98 ? -3.020 9.394 -5.640 1.00 77.88 98 ASN A C 1
ATOM 745 O O . ASN A 1 98 ? -3.804 8.448 -5.657 1.00 77.88 98 ASN A O 1
ATOM 749 N N . LYS A 1 99 ? -2.914 10.211 -4.582 1.00 75.56 99 LYS A N 1
ATOM 750 C CA . LYS A 1 99 ? -3.651 10.006 -3.318 1.00 75.56 99 LYS A CA 1
ATOM 751 C C . LYS A 1 99 ? -5.145 9.706 -3.499 1.00 75.56 99 LYS A C 1
ATOM 753 O O . LYS A 1 99 ? -5.663 8.849 -2.799 1.00 75.56 99 LYS A O 1
ATOM 758 N N . LYS A 1 100 ? -5.840 10.367 -4.428 1.00 78.88 100 LYS A N 1
ATOM 759 C CA . LYS A 1 100 ? -7.277 10.135 -4.659 1.00 78.88 100 LYS A CA 1
ATOM 760 C C . LYS A 1 100 ? -7.557 8.769 -5.258 1.00 78.88 100 LYS A C 1
ATOM 762 O O . LYS A 1 100 ? -8.595 8.191 -4.960 1.00 78.88 100 LYS A O 1
ATOM 767 N N . ASP A 1 101 ? -6.661 8.273 -6.100 1.00 77.56 101 ASP A N 1
ATOM 768 C CA . ASP A 1 101 ? -6.794 6.936 -6.664 1.00 77.56 101 ASP A CA 1
ATOM 769 C C . ASP A 1 101 ? -6.565 5.905 -5.547 1.00 77.56 101 ASP A C 1
ATOM 771 O O . ASP A 1 101 ? -7.333 4.956 -5.425 1.00 77.56 101 ASP A O 1
ATOM 775 N N . LEU A 1 102 ? -5.605 6.162 -4.643 1.00 73.06 102 LEU A N 1
ATOM 776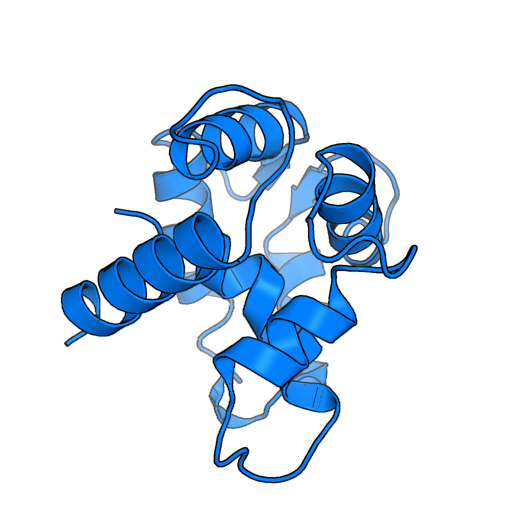 C CA . LEU A 1 102 ? -5.396 5.349 -3.435 1.00 73.06 102 LEU A CA 1
ATOM 777 C C . LEU A 1 102 ? -6.639 5.359 -2.531 1.00 73.06 102 LEU A C 1
ATOM 779 O O . LEU A 1 102 ? -7.105 4.301 -2.130 1.00 73.06 102 LEU A O 1
ATOM 783 N N . GLU A 1 103 ? -7.210 6.534 -2.249 1.00 76.44 103 GLU A N 1
ATOM 784 C CA . GLU A 1 103 ? -8.445 6.691 -1.463 1.00 76.44 103 GLU A CA 1
ATOM 785 C C . GLU A 1 103 ? -9.629 5.966 -2.118 1.00 76.44 103 GLU A C 1
ATOM 787 O O . GLU A 1 103 ? -10.436 5.325 -1.442 1.00 76.44 103 GLU A O 1
ATOM 792 N N . ALA A 1 104 ? -9.750 6.060 -3.445 1.00 78.00 104 ALA A N 1
ATOM 793 C CA . ALA A 1 104 ? -10.810 5.401 -4.194 1.00 78.00 104 ALA A CA 1
ATOM 794 C C . ALA A 1 104 ? -10.702 3.879 -4.100 1.00 78.00 104 ALA A C 1
ATOM 796 O O . ALA A 1 104 ? -11.731 3.208 -4.030 1.00 78.00 104 ALA A O 1
ATOM 797 N N . VAL A 1 105 ? -9.484 3.333 -4.086 1.00 74.00 105 VAL A N 1
ATOM 798 C CA . VAL A 1 105 ? -9.287 1.893 -3.923 1.00 74.00 105 VAL A CA 1
ATOM 799 C C . VAL A 1 105 ? -9.381 1.457 -2.468 1.00 74.00 105 VAL A C 1
ATOM 801 O O . VAL A 1 105 ? -9.9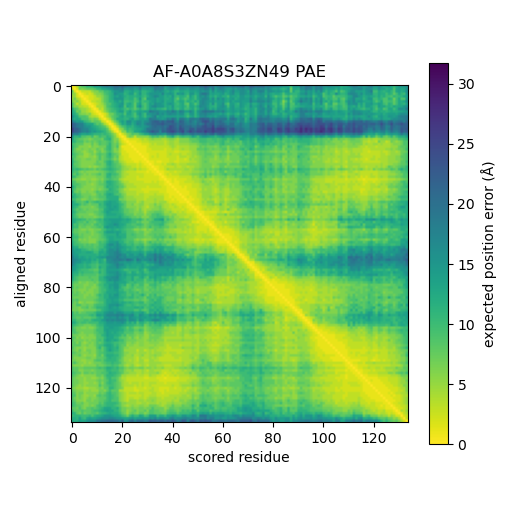80 0.417 -2.208 1.00 74.00 105 VAL A O 1
ATOM 804 N N . PHE A 1 106 ? -8.885 2.253 -1.521 1.00 78.94 106 PHE A N 1
ATOM 805 C CA . PHE A 1 106 ? -9.066 2.008 -0.091 1.00 78.94 106 PHE A CA 1
ATOM 806 C C . PHE A 1 106 ? -10.551 1.795 0.220 1.00 78.94 106 PHE A C 1
ATOM 808 O O . PHE A 1 106 ? -10.923 0.754 0.745 1.00 78.94 106 PHE A O 1
ATOM 815 N N . LYS A 1 107 ? -11.420 2.682 -0.281 1.00 81.19 107 LYS A N 1
ATOM 816 C CA . LYS A 1 107 ? -12.886 2.559 -0.179 1.00 81.19 107 LYS A CA 1
ATOM 817 C C . LYS A 1 107 ? -13.503 1.351 -0.884 1.00 81.19 107 LYS A C 1
ATOM 819 O O . LYS A 1 107 ? -14.668 1.047 -0.662 1.00 81.19 107 LYS A O 1
ATOM 824 N N . ARG A 1 108 ? -12.792 0.697 -1.807 1.00 79.25 108 ARG A N 1
ATOM 825 C CA . ARG A 1 108 ? -13.261 -0.566 -2.409 1.00 79.25 108 ARG A CA 1
ATOM 826 C C . ARG A 1 108 ? -12.949 -1.766 -1.521 1.00 79.25 108 ARG A C 1
ATOM 828 O O . ARG A 1 108 ? -13.633 -2.778 -1.649 1.00 79.25 108 ARG A O 1
ATOM 835 N N . VAL A 1 109 ? -11.909 -1.666 -0.695 1.00 79.75 109 VAL A N 1
ATOM 836 C CA . VAL A 1 109 ? -11.497 -2.708 0.252 1.00 79.75 109 VAL A CA 1
ATOM 837 C C . VAL A 1 109 ? -12.220 -2.541 1.588 1.00 79.75 109 VAL A C 1
ATOM 839 O O . VAL A 1 109 ? -12.668 -3.538 2.141 1.00 79.75 109 VAL A O 1
ATOM 842 N N . ASP A 1 110 ? -12.385 -1.299 2.044 1.00 85.69 110 ASP A N 1
ATOM 843 C CA . ASP A 1 110 ? -13.240 -0.885 3.160 1.00 85.69 110 ASP A CA 1
ATOM 844 C C . ASP A 1 110 ? -14.720 -1.073 2.771 1.00 85.69 110 ASP A C 1
ATOM 846 O O . ASP A 1 110 ? -15.378 -0.212 2.179 1.00 85.69 110 ASP A O 1
ATOM 850 N N . THR A 1 111 ? -15.222 -2.284 2.999 1.00 83.69 111 THR A N 1
ATOM 851 C CA . THR A 1 111 ? -16.563 -2.704 2.589 1.00 83.69 111 THR A CA 1
ATOM 852 C C . THR A 1 111 ? -17.638 -2.242 3.556 1.00 83.69 111 THR A C 1
ATOM 854 O O . THR A 1 111 ? -18.779 -2.033 3.127 1.00 83.69 111 THR A O 1
ATOM 857 N N . ASP A 1 112 ? -17.305 -2.086 4.836 1.00 87.12 112 ASP A N 1
ATOM 858 C CA . ASP A 1 112 ? -18.232 -1.586 5.848 1.00 87.12 112 ASP A CA 1
ATOM 859 C C . ASP A 1 112 ? -18.227 -0.050 5.978 1.00 87.12 112 ASP A C 1
ATOM 861 O O . ASP A 1 112 ? -19.171 0.509 6.545 1.00 87.12 112 ASP A O 1
ATOM 865 N N . ASN A 1 113 ? -17.302 0.624 5.285 1.00 86.12 113 ASN A N 1
ATOM 866 C CA . ASN A 1 113 ? -17.143 2.078 5.224 1.00 86.12 113 ASN A CA 1
ATOM 867 C C . ASN A 1 113 ? -16.885 2.690 6.608 1.00 86.12 113 ASN A C 1
ATOM 869 O O . ASN A 1 113 ? -17.340 3.811 6.877 1.00 86.12 113 ASN A O 1
ATOM 873 N N . ASP A 1 114 ? -16.198 1.958 7.491 1.00 88.38 114 ASP A N 1
ATOM 874 C CA . ASP A 1 114 ? -15.791 2.460 8.805 1.00 88.38 114 ASP A CA 1
ATOM 875 C C . ASP A 1 114 ? -14.521 3.335 8.741 1.00 88.38 114 ASP A C 1
ATOM 877 O O . ASP A 1 114 ? -14.225 4.057 9.698 1.00 88.38 114 ASP A O 1
ATOM 881 N N . GLY A 1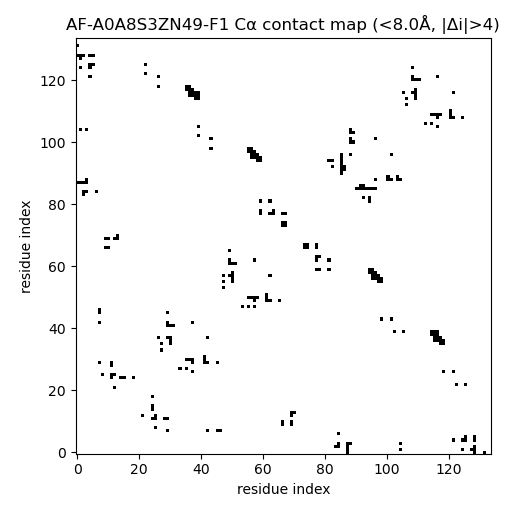 115 ? -13.857 3.382 7.578 1.00 85.56 115 GLY A N 1
ATOM 882 C CA . GLY A 1 115 ? -12.634 4.148 7.337 1.00 85.56 115 GLY A CA 1
ATOM 883 C C . GLY A 1 115 ? -11.349 3.384 7.664 1.00 85.56 115 GLY A C 1
ATOM 884 O O . GLY A 1 115 ? -10.262 3.968 7.591 1.00 85.56 115 GLY A O 1
ATOM 885 N N . GLU A 1 116 ? -11.453 2.102 8.008 1.00 88.19 116 GLU A N 1
ATOM 886 C CA . GLU A 1 116 ? -10.363 1.234 8.430 1.00 88.19 116 GLU A CA 1
ATOM 887 C C . GLU A 1 116 ? -10.491 -0.133 7.734 1.00 88.19 116 GLU A C 1
ATOM 889 O O . GLU A 1 116 ? -11.553 -0.730 7.660 1.00 88.19 116 GLU A O 1
ATOM 894 N N . ILE A 1 117 ? -9.395 -0.690 7.219 1.00 86.50 117 ILE A N 1
ATOM 895 C CA . ILE A 1 117 ? -9.424 -2.042 6.651 1.00 86.50 117 ILE A CA 1
ATOM 896 C C . ILE A 1 117 ? -9.211 -3.037 7.786 1.00 86.50 117 ILE A C 1
ATOM 898 O O . ILE A 1 117 ? -8.112 -3.180 8.331 1.00 86.50 117 ILE A O 1
ATOM 902 N N . SER A 1 118 ? -10.265 -3.769 8.129 1.00 87.50 118 SER A N 1
ATOM 903 C CA . SER A 1 118 ? -10.178 -4.865 9.088 1.00 87.50 118 SER A CA 1
ATOM 904 C C . SER A 1 118 ? -9.399 -6.056 8.514 1.00 87.50 118 SER A C 1
ATOM 906 O O . SER A 1 118 ? -9.311 -6.253 7.298 1.00 87.50 118 SER A O 1
ATOM 908 N N . ARG A 1 119 ? -8.894 -6.949 9.380 1.00 84.88 119 ARG A N 1
ATOM 909 C CA . ARG A 1 119 ? -8.286 -8.221 8.930 1.00 84.88 119 ARG A CA 1
ATOM 910 C C . ARG A 1 119 ? -9.163 -8.991 7.951 1.00 84.88 119 ARG A C 1
ATOM 912 O O . ARG A 1 119 ? -8.652 -9.587 7.014 1.00 84.88 119 ARG A O 1
ATOM 919 N N . ASN A 1 120 ? -10.473 -9.006 8.179 1.00 86.06 120 ASN A N 1
ATOM 920 C CA . ASN A 1 120 ? -11.388 -9.790 7.362 1.00 86.06 120 ASN A CA 1
ATOM 921 C C . ASN A 1 120 ? -11.541 -9.191 5.954 1.00 86.06 120 ASN A C 1
ATOM 923 O O . ASN A 1 120 ? -11.645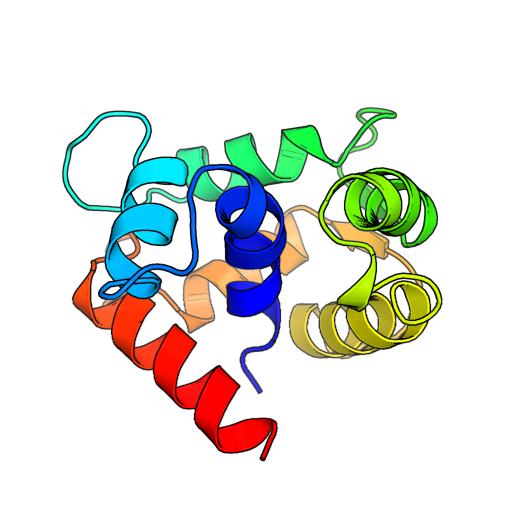 -9.927 4.975 1.00 86.06 120 ASN A O 1
ATOM 927 N N . GLU A 1 121 ? -11.515 -7.864 5.846 1.00 86.00 121 GLU A N 1
ATOM 928 C CA . GLU A 1 121 ? -11.535 -7.150 4.568 1.00 86.00 121 GLU A CA 1
ATOM 929 C C . GLU A 1 121 ? -10.217 -7.292 3.824 1.00 86.00 121 GLU A C 1
ATOM 931 O O . GLU A 1 121 ? -10.221 -7.608 2.634 1.00 86.00 121 GLU A O 1
ATOM 936 N N . PHE A 1 122 ? -9.098 -7.177 4.540 1.00 82.06 122 PHE A N 1
ATOM 937 C CA . PHE A 1 122 ? -7.775 -7.442 3.992 1.00 82.06 122 PHE A CA 1
ATOM 938 C C . PHE A 1 122 ? -7.664 -8.875 3.455 1.00 82.06 122 PHE A C 1
ATOM 940 O O . PHE A 1 122 ? -7.281 -9.069 2.305 1.00 82.06 122 PHE A O 1
ATOM 947 N N . ALA A 1 123 ? -8.069 -9.877 4.244 1.00 81.56 123 ALA A N 1
ATOM 948 C CA . ALA A 1 123 ? -8.046 -11.290 3.864 1.00 81.56 123 ALA A CA 1
ATOM 949 C C . ALA A 1 123 ? -8.911 -11.571 2.633 1.00 81.56 123 ALA A C 1
ATOM 951 O O . ALA A 1 123 ? -8.496 -12.266 1.704 1.00 81.56 123 ALA A O 1
ATOM 952 N N . LYS A 1 124 ? -10.124 -11.010 2.609 1.00 82.06 124 LYS A N 1
ATOM 953 C CA . LYS A 1 124 ? -11.055 -11.169 1.492 1.00 82.06 124 LYS A CA 1
ATOM 954 C C . LYS A 1 124 ? -10.495 -10.544 0.222 1.00 82.06 124 LYS A C 1
ATOM 956 O O . LYS A 1 124 ? -10.493 -11.188 -0.823 1.00 82.06 124 LYS A O 1
ATOM 961 N N . ALA A 1 125 ? -9.979 -9.325 0.320 1.00 77.50 125 ALA A N 1
ATOM 962 C CA . ALA A 1 125 ? -9.415 -8.628 -0.819 1.00 77.50 125 ALA A CA 1
ATOM 963 C C . ALA A 1 125 ? -8.116 -9.306 -1.303 1.00 77.50 125 ALA A C 1
ATOM 965 O O . ALA A 1 125 ? -7.919 -9.461 -2.504 1.00 77.50 125 ALA A O 1
ATOM 966 N N . PHE A 1 126 ? -7.286 -9.824 -0.392 1.00 75.38 126 PHE A N 1
ATOM 967 C CA . PHE A 1 126 ? -6.115 -10.643 -0.715 1.00 75.38 126 PHE A CA 1
ATOM 968 C C . PHE A 1 126 ? -6.506 -11.947 -1.431 1.00 75.38 126 PHE A C 1
ATOM 970 O O . PHE A 1 126 ? -5.944 -12.284 -2.474 1.00 75.38 126 PHE A O 1
ATOM 977 N N . SER A 1 127 ? -7.515 -12.659 -0.925 1.00 75.44 127 SER A N 1
ATOM 978 C CA . SER A 1 127 ? -8.023 -13.892 -1.535 1.00 75.44 127 SER A CA 1
ATOM 979 C C . SER A 1 127 ? -8.622 -13.652 -2.924 1.00 75.44 127 SER A C 1
ATOM 981 O O . SER A 1 127 ? -8.326 -14.410 -3.853 1.00 75.44 127 SER A O 1
ATOM 983 N N . ASP A 1 128 ? -9.393 -12.576 -3.101 1.00 74.44 128 ASP A N 1
ATOM 984 C CA . ASP A 1 128 ? -9.975 -12.184 -4.391 1.00 74.44 128 ASP A CA 1
ATOM 985 C C . ASP A 1 128 ? -8.899 -11.871 -5.439 1.00 74.44 128 ASP A C 1
ATOM 987 O O . ASP A 1 128 ? -9.090 -12.132 -6.630 1.00 74.44 128 ASP A O 1
ATOM 991 N N . VAL A 1 129 ? -7.759 -11.328 -5.006 1.00 67.56 129 VAL A N 1
ATOM 992 C CA . VAL A 1 129 ? -6.607 -11.036 -5.865 1.00 67.56 129 VAL A CA 1
ATOM 993 C C . VAL A 1 129 ? -5.895 -12.317 -6.277 1.00 67.56 129 VAL A C 1
ATOM 995 O O . VAL A 1 129 ? -5.756 -12.566 -7.471 1.00 67.56 129 VAL A O 1
ATOM 998 N N . ILE A 1 130 ? -5.509 -13.169 -5.323 1.00 64.69 130 ILE A N 1
ATOM 999 C CA . ILE A 1 130 ? -4.836 -14.446 -5.617 1.00 64.69 130 ILE A CA 1
ATOM 1000 C C . ILE A 1 130 ? -5.712 -15.338 -6.516 1.00 64.69 130 ILE A C 1
ATOM 1002 O O . ILE A 1 130 ? -5.197 -16.007 -7.409 1.00 64.69 130 ILE A O 1
ATOM 1006 N N . THR A 1 131 ? -7.035 -15.305 -6.332 1.00 64.88 131 THR A N 1
ATOM 1007 C CA . THR A 1 131 ? -7.984 -16.103 -7.124 1.00 64.88 131 THR A CA 1
ATOM 1008 C C . THR A 1 131 ? -8.204 -15.552 -8.539 1.00 64.88 131 THR A C 1
ATOM 1010 O O . THR A 1 131 ? -8.449 -16.335 -9.446 1.00 64.88 131 THR A O 1
ATOM 1013 N N . ASN A 1 132 ? -8.111 -14.233 -8.761 1.00 56.28 132 ASN A N 1
ATOM 1014 C CA . ASN A 1 132 ? -8.262 -13.627 -10.099 1.00 56.28 132 ASN A CA 1
ATOM 1015 C C . ASN A 1 132 ? -6.973 -13.601 -10.937 1.00 56.28 132 ASN A C 1
ATOM 1017 O O . ASN A 1 132 ? -7.039 -13.279 -12.123 1.00 56.28 132 ASN A O 1
ATOM 1021 N N . ILE A 1 133 ? -5.807 -13.851 -10.333 1.00 50.50 133 ILE A N 1
ATOM 1022 C CA . ILE A 1 133 ? -4.518 -13.889 -11.047 1.00 50.50 133 ILE A CA 1
ATOM 1023 C C . ILE A 1 133 ? -4.217 -15.301 -11.599 1.00 50.50 133 ILE A C 1
ATOM 1025 O O . ILE A 1 133 ? -3.364 -15.437 -12.479 1.00 50.50 133 ILE A O 1
ATOM 1029 N N . GLY A 1 134 ? -4.909 -16.340 -11.107 1.00 41.38 134 GLY A N 1
ATOM 1030 C CA . GLY A 1 134 ? -4.832 -17.721 -11.610 1.00 41.38 134 GLY A CA 1
ATOM 1031 C C . GLY A 1 134 ? -5.793 -17.999 -12.758 1.00 41.38 134 GLY A C 1
ATOM 1032 O O . GLY A 1 134 ? -5.379 -18.733 -13.683 1.00 41.38 134 GLY A O 1
#

Solvent-accessible surface area (backbone atoms only — not comparable to full-atom values): 7565 Å² total; per-residue (Å²): 131,49,54,59,53,54,62,72,35,55,65,38,62,60,77,60,71,92,55,96,53,53,72,59,56,30,48,56,66,46,21,80,87,68,83,67,38,34,39,59,66,40,56,50,54,59,52,50,69,41,23,76,86,68,80,61,43,39,33,50,65,41,48,32,62,51,43,59,74,44,40,74,92,45,55,94,41,40,64,62,54,40,48,50,33,26,32,56,39,74,68,40,80,80,62,55,44,38,61,66,29,52,53,54,43,49,57,67,46,23,76,85,68,81,63,42,34,38,60,68,36,50,51,50,43,47,49,55,33,64,63,72,75,109

Foldseek 3Di:
DQLVLVVLLQQLLQPDDPDPCSLVSSQVVQPPVVPQWHALCSLLVSVVVLVPVNPQKRFLVSQLVVNVVRDCVCPVVSLVSQQVLVCQQPNDRPRIDGSNSSVSSQVVLPVVPPRIRHSVSSVVSVVVNVVVVD

Secondary structure (DSSP, 8-state):
--THHHHHHTTGGGSSSS-TTHHHHHHHHH-SSSSSEEEHHHHHHHHTTT-SS-SSEEEHHHHHHHHHHH-GGGTT-HHHHHHHHHHHHHS--SSEEEHHHHHHHHHHH-SS-SSEEEHHHHHHHHHHHHHHH-

Mean predicted aligned error: 8.37 Å

pLDDT: mean 71.88, std 11.33, range [41.16, 89.06]

Radius of gyration: 13.83 Å; Cα contacts (8 Å, |Δi|>4): 155; chains: 1; bounding box: 33×35×34 Å

Nearest PDB structures (foldseek):
  1rtp-assembly3_3  TM=5.249E-01  e=1.051E-01  Rattus rattus
  1b8r-assembly1_A  TM=5.236E-01  e=3.717E-01  Cyprinus carpio
  5pal-assembly1_A  TM=3.340E-01  e=6.070E-02  Triakis semifasciata
  1xvj-assembly1_B  TM=3.155E-01  e=5.439E-02  Rattus norvegicus
  9bcf-assembly2_B  TM=3.147E-01  e=2.825E-01  Crocodylus porosus

Sequence (134 aa):
MLVFVLLLVLPALIIAAPPANLEEDLFKALDEDGDKKISEAEAVGYLLRFDTNKDGKITAQEFATNVDTIDPAFAGKEQALFDLLDKDADGKLDGKVNKKDLEAVFKRVDTDNDGEISRNEFAKAFSDVITNIG

Organism: NCBI:txid100452